Protein AF-W2YK70-F1 (afdb_monomer)

Foldseek 3Di:
DVVQQVVLVVVVVVVVVVVLVVLVVVCVVPVVSVVVSVVCCVVACVDPQRNDFCVSRPPPPDDRPRHSVVSCCVPVVD

Secondary structure (DSSP, 8-state):
-HHHHHHHHHHHHHHHHHHHHHHHHHHHH-HHHHHHHHHHHHHHTS-TTTS--GGGTS-TTS--TT-HHHHHHHHH--

Organism: NCBI:txid1317064

Sequence (78 aa):
SAQCMHLSENEFDQKKANIVNNWKTIGETSARFRAVAKKIRRQWFDNSRFSKWQAFHTPPGYATTNNPVELYHRKVKL

pLDDT: mean 73.9, std 13.71, range [39.44, 91.31]

Structure (mmCIF, N/CA/C/O backbone):
data_AF-W2YK70-F1
#
_entry.id   AF-W2YK70-F1
#
loop_
_atom_site.group_PDB
_atom_site.id
_atom_site.type_symbol
_atom_site.label_atom_id
_atom_site.label_alt_id
_atom_site.label_comp_id
_atom_site.label_asym_id
_atom_site.label_entity_id
_atom_site.label_seq_id
_atom_site.pdbx_PDB_ins_code
_atom_site.Cartn_x
_atom_site.Cartn_y
_atom_site.Cartn_z
_atom_site.occupancy
_atom_site.B_iso_or_equiv
_atom_site.auth_seq_id
_atom_site.auth_comp_id
_atom_site.auth_asym_id
_atom_site.auth_atom_id
_atom_site.pdbx_PDB_model_num
ATOM 1 N N . SER A 1 1 ? 20.872 -6.179 -16.514 1.00 49.31 1 SER A N 1
ATOM 2 C CA . SER A 1 1 ? 19.485 -5.656 -16.534 1.00 49.31 1 SER A CA 1
ATOM 3 C C . SER A 1 1 ? 18.574 -6.299 -15.481 1.00 49.31 1 SER A C 1
ATOM 5 O O . SER A 1 1 ? 17.771 -5.576 -14.913 1.00 49.31 1 SER A O 1
ATOM 7 N N . ALA A 1 2 ? 18.710 -7.590 -15.133 1.00 46.50 2 ALA A N 1
ATOM 8 C 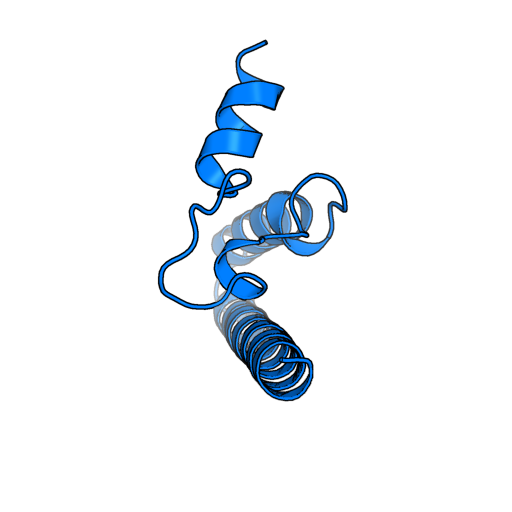CA . ALA A 1 2 ? 17.896 -8.237 -14.083 1.00 46.50 2 ALA A CA 1
ATOM 9 C C . ALA A 1 2 ? 18.170 -7.740 -12.641 1.00 46.50 2 ALA A C 1
ATOM 11 O O . ALA A 1 2 ? 17.255 -7.635 -11.831 1.00 46.50 2 ALA A O 1
ATOM 12 N N . GLN A 1 3 ? 19.415 -7.371 -12.330 1.00 39.44 3 GLN A N 1
ATOM 13 C CA . GLN A 1 3 ? 19.8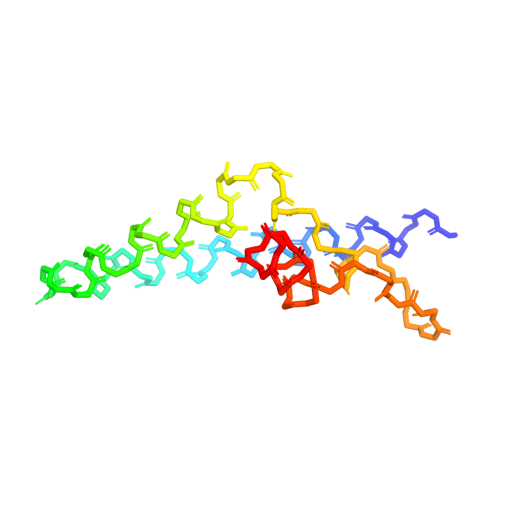29 -6.972 -10.977 1.00 39.44 3 GLN A CA 1
ATOM 14 C C . GLN A 1 3 ? 19.208 -5.643 -10.503 1.00 39.44 3 GLN A C 1
ATOM 16 O O . GLN A 1 3 ? 18.953 -5.472 -9.318 1.00 39.44 3 GLN A O 1
ATOM 21 N N . CYS A 1 4 ? 18.910 -4.719 -11.424 1.00 44.06 4 CYS A N 1
ATOM 22 C CA . CYS A 1 4 ? 18.300 -3.424 -11.096 1.00 44.06 4 CYS A CA 1
ATOM 23 C C . CYS A 1 4 ? 16.797 -3.560 -10.775 1.00 44.06 4 CYS A C 1
ATOM 25 O O . CYS A 1 4 ? 16.300 -2.897 -9.873 1.00 44.06 4 CYS A O 1
ATOM 27 N N . MET A 1 5 ? 16.107 -4.493 -11.444 1.00 45.53 5 MET A N 1
ATOM 28 C CA . MET A 1 5 ? 14.698 -4.832 -11.185 1.00 45.53 5 MET A CA 1
ATOM 29 C C . MET A 1 5 ? 14.515 -5.535 -9.828 1.00 45.53 5 MET A C 1
ATOM 31 O O . MET A 1 5 ? 13.533 -5.303 -9.134 1.00 45.53 5 MET A O 1
ATOM 35 N N . HIS A 1 6 ? 15.474 -6.383 -9.434 1.00 47.94 6 HIS A N 1
ATOM 36 C CA . HIS A 1 6 ? 15.436 -7.113 -8.158 1.00 47.94 6 HIS A CA 1
ATOM 37 C C . HIS A 1 6 ? 15.712 -6.216 -6.939 1.00 47.94 6 HIS A C 1
ATOM 39 O O . HIS A 1 6 ? 15.178 -6.454 -5.858 1.00 47.94 6 HIS A O 1
ATOM 45 N N . LEU A 1 7 ? 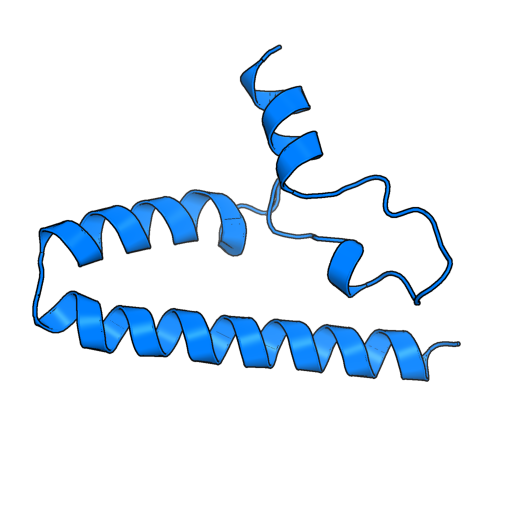16.534 -5.172 -7.099 1.00 50.31 7 LEU A N 1
ATOM 46 C CA . LEU A 1 7 ? 16.792 -4.194 -6.036 1.00 50.31 7 LEU A CA 1
ATOM 47 C C . LEU A 1 7 ? 15.567 -3.305 -5.771 1.00 50.31 7 LEU A C 1
ATOM 49 O O . LEU A 1 7 ? 15.277 -3.000 -4.616 1.00 50.31 7 LEU A O 1
ATOM 53 N N . SER A 1 8 ? 14.822 -2.937 -6.817 1.00 58.72 8 SER A N 1
ATOM 54 C CA . SER A 1 8 ? 13.669 -2.038 -6.708 1.00 58.72 8 SER A CA 1
ATOM 55 C C . SER A 1 8 ? 12.412 -2.720 -6.154 1.00 58.72 8 SER A C 1
ATOM 57 O O . SER A 1 8 ? 11.649 -2.101 -5.413 1.00 58.72 8 SER A O 1
ATOM 59 N N . GLU A 1 9 ? 12.219 -4.008 -6.449 1.00 61.47 9 GLU A N 1
ATOM 60 C CA . GLU A 1 9 ? 11.139 -4.818 -5.871 1.00 61.47 9 GLU A CA 1
ATOM 61 C C . GLU A 1 9 ? 11.339 -5.000 -4.358 1.00 61.47 9 GLU A C 1
ATOM 63 O O . GLU A 1 9 ? 10.421 -4.769 -3.570 1.00 61.47 9 GLU A O 1
ATOM 68 N N . ASN A 1 10 ? 12.581 -5.264 -3.938 1.00 70.19 10 ASN A N 1
ATOM 69 C CA . ASN A 1 10 ? 12.938 -5.365 -2.526 1.00 70.19 10 ASN A CA 1
ATOM 70 C C . ASN A 1 10 ? 12.783 -4.012 -1.800 1.00 70.19 10 ASN A C 1
ATOM 72 O O . ASN A 1 10 ? 12.281 -3.958 -0.679 1.00 70.19 10 ASN A O 1
ATOM 76 N N . GLU A 1 11 ? 13.143 -2.897 -2.446 1.00 73.88 11 GLU A N 1
ATOM 77 C CA . GLU A 1 11 ? 12.943 -1.554 -1.889 1.00 73.88 11 GLU A CA 1
ATOM 78 C C . GLU A 1 11 ? 11.453 -1.203 -1.737 1.00 73.88 11 GLU A C 1
ATOM 80 O O . GLU A 1 11 ? 11.046 -0.648 -0.710 1.00 73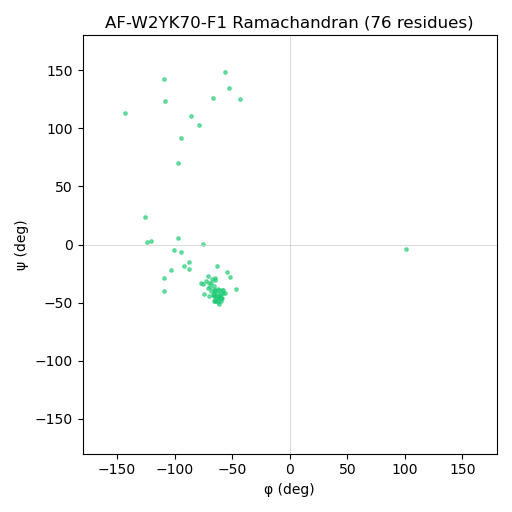.88 11 GLU A O 1
ATOM 85 N N . PHE A 1 12 ? 10.625 -1.536 -2.731 1.00 75.69 12 PHE A N 1
ATOM 86 C CA . PHE A 1 12 ? 9.182 -1.313 -2.668 1.00 75.69 12 PHE A CA 1
ATOM 87 C C . PHE A 1 12 ? 8.543 -2.105 -1.529 1.00 75.69 12 PHE A C 1
ATOM 89 O O . PHE A 1 12 ? 7.822 -1.521 -0.716 1.00 75.69 12 PHE A O 1
ATOM 96 N N . ASP A 1 13 ? 8.832 -3.402 -1.429 1.00 81.56 13 ASP A N 1
ATOM 97 C CA . ASP A 1 13 ? 8.260 -4.253 -0.388 1.00 81.56 13 ASP A CA 1
ATOM 98 C C . ASP A 1 13 ? 8.721 -3.829 1.010 1.00 81.56 13 ASP A C 1
ATOM 100 O O . ASP A 1 13 ? 7.903 -3.761 1.934 1.00 81.56 13 ASP A O 1
ATOM 104 N N . GLN A 1 14 ? 9.986 -3.430 1.164 1.00 84.25 14 GLN A N 1
ATOM 105 C CA . GLN A 1 14 ? 10.507 -2.894 2.424 1.00 84.25 14 GLN A CA 1
ATOM 106 C C . GLN A 1 14 ? 9.839 -1.568 2.808 1.00 84.25 14 GLN A C 1
ATOM 108 O O . GLN A 1 14 ? 9.374 -1.413 3.943 1.00 84.25 14 GLN A O 1
ATOM 113 N N . LYS A 1 15 ? 9.723 -0.614 1.873 1.00 83.19 15 LYS A N 1
ATOM 114 C CA . LYS A 1 15 ? 9.043 0.671 2.120 1.00 83.19 15 LYS A CA 1
ATOM 115 C C . LYS A 1 15 ? 7.567 0.467 2.442 1.00 83.19 15 LYS A C 1
ATOM 117 O O . LYS A 1 15 ? 7.060 1.053 3.400 1.00 83.19 15 LYS A O 1
ATOM 122 N N . LYS A 1 16 ? 6.881 -0.395 1.690 1.00 85.12 16 LYS A N 1
ATOM 123 C CA . LYS A 1 16 ? 5.481 -0.757 1.923 1.00 85.12 16 LYS A CA 1
ATOM 124 C C . LYS A 1 16 ? 5.299 -1.375 3.306 1.00 85.12 16 LYS A C 1
ATOM 126 O O . LYS A 1 16 ? 4.412 -0.944 4.043 1.00 85.12 16 LYS A O 1
ATOM 131 N N . ALA A 1 17 ? 6.132 -2.346 3.678 1.00 88.19 17 ALA A N 1
ATOM 132 C CA . ALA A 1 17 ? 6.065 -2.997 4.981 1.00 88.19 17 ALA A CA 1
ATOM 133 C C . ALA A 1 17 ? 6.277 -1.997 6.126 1.00 88.19 17 ALA A C 1
ATOM 135 O O . ALA A 1 17 ? 5.499 -1.990 7.082 1.00 88.19 17 ALA A O 1
ATOM 136 N N . ASN A 1 18 ? 7.265 -1.106 6.000 1.00 89.12 18 ASN A N 1
ATOM 137 C CA . ASN A 1 18 ? 7.546 -0.075 6.996 1.00 89.12 18 ASN A CA 1
ATOM 138 C C . ASN A 1 18 ? 6.352 0.884 7.176 1.00 89.12 18 ASN A C 1
ATOM 140 O O . ASN A 1 18 ? 5.834 1.038 8.283 1.00 89.12 18 ASN A O 1
ATOM 144 N N . ILE A 1 19 ? 5.825 1.439 6.078 1.00 87.44 19 ILE A N 1
ATOM 145 C CA . ILE A 1 19 ? 4.670 2.352 6.108 1.00 87.44 19 ILE A CA 1
ATOM 146 C C . ILE A 1 19 ? 3.439 1.669 6.722 1.00 87.44 19 ILE A C 1
ATOM 148 O O . ILE A 1 19 ? 2.780 2.241 7.593 1.00 87.44 19 ILE A O 1
ATOM 152 N N . VAL A 1 20 ? 3.131 0.436 6.306 1.00 88.38 20 VAL A N 1
ATOM 153 C CA . VAL A 1 20 ? 1.964 -0.303 6.811 1.00 88.38 20 VAL A CA 1
ATOM 154 C C . VAL A 1 20 ? 2.109 -0.644 8.295 1.00 88.38 20 VAL A C 1
ATOM 156 O O . VAL A 1 20 ? 1.109 -0.617 9.014 1.00 88.38 20 VAL A O 1
ATOM 159 N N . ASN A 1 21 ? 3.317 -0.947 8.772 1.00 89.75 21 ASN A N 1
ATOM 160 C CA . ASN A 1 21 ? 3.558 -1.198 10.192 1.00 89.75 21 ASN A CA 1
ATOM 161 C C . ASN A 1 21 ? 3.426 0.082 11.022 1.00 89.75 21 ASN A C 1
ATOM 163 O O . ASN A 1 21 ? 2.706 0.064 12.016 1.00 89.75 21 ASN A O 1
ATOM 167 N N . ASN A 1 22 ? 3.985 1.205 10.568 1.00 88.56 22 ASN A N 1
ATOM 168 C CA . ASN A 1 22 ? 3.803 2.497 11.233 1.00 88.56 22 ASN A CA 1
ATOM 169 C C . ASN A 1 22 ? 2.314 2.888 11.343 1.00 88.56 22 ASN A C 1
ATOM 171 O O . ASN A 1 22 ? 1.847 3.369 12.374 1.00 88.56 22 ASN A O 1
ATOM 175 N N . TRP A 1 23 ? 1.515 2.612 10.305 1.00 90.81 23 TRP A N 1
ATOM 176 C CA . TRP A 1 23 ? 0.069 2.849 10.353 1.00 90.81 23 TRP A CA 1
ATOM 177 C C . TRP A 1 23 ? -0.668 1.984 11.377 1.00 90.81 23 TRP A C 1
ATOM 179 O O . TRP A 1 23 ? -1.710 2.414 11.870 1.00 90.81 23 TRP A O 1
ATOM 189 N N . LYS A 1 24 ? -0.178 0.781 11.703 1.00 85.19 24 LYS A N 1
ATOM 190 C CA . LYS A 1 24 ? -0.773 -0.028 12.779 1.00 85.19 24 LYS A CA 1
ATOM 191 C C . LYS A 1 24 ? -0.580 0.669 14.122 1.00 85.19 24 LYS A C 1
ATOM 193 O O . LYS A 1 24 ? -1.571 0.884 14.811 1.00 85.19 24 LYS A O 1
ATOM 198 N N . THR A 1 25 ? 0.640 1.120 14.407 1.00 85.50 25 THR A N 1
ATOM 199 C CA . THR A 1 25 ? 0.987 1.846 15.637 1.00 85.50 25 THR A CA 1
ATOM 200 C C . THR A 1 25 ? 0.160 3.125 15.799 1.00 85.50 25 THR A C 1
ATOM 202 O O . THR A 1 25 ? -0.429 3.362 16.845 1.00 85.50 25 THR A O 1
ATOM 205 N N . ILE A 1 26 ? 0.013 3.929 14.741 1.00 81.06 26 ILE A N 1
ATOM 206 C CA . ILE A 1 26 ? -0.834 5.140 14.780 1.00 81.06 26 ILE A CA 1
ATOM 207 C C . ILE A 1 26 ? -2.328 4.772 14.855 1.00 81.06 26 ILE A C 1
ATOM 209 O O . ILE A 1 26 ? -3.141 5.459 15.470 1.00 81.06 26 ILE A O 1
ATOM 213 N N . GLY A 1 27 ? -2.721 3.665 14.227 1.00 80.62 27 GLY A N 1
ATOM 214 C CA . GLY A 1 27 ? -4.090 3.168 14.260 1.00 80.62 27 GLY A CA 1
ATOM 215 C C . GLY A 1 27 ? -4.538 2.737 15.652 1.00 80.62 27 GLY A C 1
ATOM 216 O O . GLY A 1 27 ? -5.728 2.864 15.948 1.00 80.62 27 GLY A O 1
ATOM 217 N N . GLU A 1 28 ? -3.627 2.265 16.505 1.00 84.06 28 GLU A N 1
ATOM 218 C CA . GLU A 1 28 ? -3.908 1.903 17.901 1.00 84.06 28 GLU A CA 1
ATOM 219 C C . GLU A 1 28 ? -4.460 3.091 18.690 1.00 84.06 28 GLU A C 1
ATOM 221 O O . GLU A 1 28 ? -5.441 2.926 19.413 1.00 84.06 28 GLU A O 1
ATOM 226 N N . THR A 1 29 ? -3.936 4.295 18.448 1.00 83.69 29 THR A N 1
ATOM 227 C CA . THR A 1 29 ? -4.329 5.523 19.153 1.00 83.69 29 THR A CA 1
ATOM 228 C C . THR A 1 29 ? -5.527 6.242 18.524 1.00 83.69 29 THR A C 1
ATOM 230 O O . THR A 1 29 ? -6.144 7.086 19.171 1.00 83.69 29 THR A O 1
ATOM 233 N N . SER A 1 30 ? -5.912 5.910 17.282 1.00 90.50 30 SER A N 1
ATOM 234 C CA . SER A 1 30 ? -7.027 6.567 16.584 1.00 90.50 30 SER A CA 1
ATOM 235 C C . SER A 1 30 ? -7.854 5.620 15.710 1.00 90.50 30 SER A C 1
ATOM 237 O O . SER A 1 30 ? -7.431 5.161 14.645 1.00 90.50 30 SER A O 1
ATOM 239 N N . ALA A 1 31 ? -9.113 5.402 16.105 1.00 88.75 31 ALA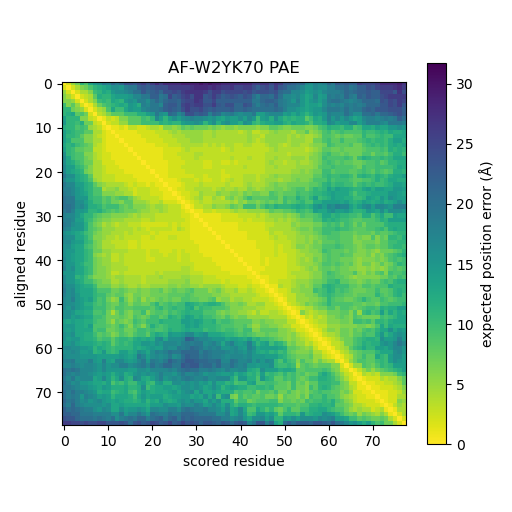 A N 1
ATOM 240 C CA . ALA A 1 31 ? -10.072 4.601 15.340 1.00 88.75 31 ALA A CA 1
ATOM 241 C C . ALA A 1 31 ? -10.382 5.203 13.954 1.00 88.75 31 ALA A C 1
ATOM 243 O O . ALA A 1 31 ? -10.492 4.469 12.968 1.00 88.75 31 ALA A O 1
ATOM 244 N N . ARG A 1 32 ? -10.471 6.540 13.855 1.00 90.12 32 ARG A N 1
ATOM 245 C CA . ARG A 1 32 ? -10.696 7.240 12.576 1.00 90.12 32 ARG A CA 1
ATOM 246 C C . ARG A 1 32 ? -9.532 7.016 11.617 1.00 90.12 32 ARG A C 1
ATOM 248 O O . ARG A 1 32 ? -9.756 6.666 10.459 1.00 90.12 32 ARG A O 1
ATOM 255 N N . PHE A 1 33 ? -8.300 7.148 12.111 1.00 91.31 33 PHE A N 1
ATOM 256 C CA . PHE A 1 33 ? -7.112 6.865 11.313 1.00 91.31 33 PHE A CA 1
ATOM 257 C C . PHE A 1 33 ? -7.108 5.410 10.838 1.00 91.31 33 PHE A C 1
ATOM 259 O O . PHE A 1 33 ? -6.924 5.145 9.652 1.00 91.31 33 PHE A O 1
ATOM 266 N N . ARG A 1 34 ? -7.410 4.464 11.736 1.00 90.31 34 ARG A N 1
ATOM 267 C CA . ARG A 1 34 ? -7.469 3.029 11.423 1.00 90.31 34 ARG A CA 1
ATOM 268 C C . ARG A 1 34 ? -8.441 2.717 10.281 1.00 90.31 34 ARG A C 1
ATOM 270 O O . ARG A 1 34 ? -8.114 1.928 9.394 1.00 90.31 34 ARG A O 1
ATOM 277 N N . ALA A 1 35 ? -9.614 3.353 10.270 1.00 90.25 35 ALA A N 1
ATOM 278 C CA . ALA A 1 35 ? -10.606 3.191 9.208 1.00 90.25 35 ALA A CA 1
ATOM 279 C C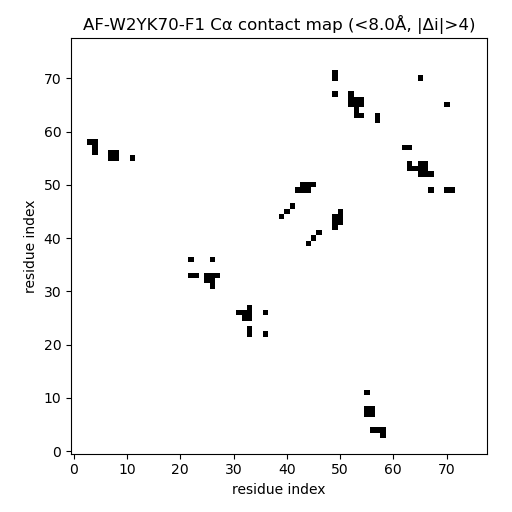 . ALA A 1 35 ? -10.108 3.728 7.854 1.00 90.25 35 ALA A C 1
ATOM 281 O O . ALA A 1 35 ? -10.236 3.047 6.831 1.00 90.25 35 ALA A O 1
ATOM 282 N N . VAL A 1 36 ? -9.489 4.914 7.846 1.00 90.75 36 VAL A N 1
ATOM 283 C CA . VAL A 1 36 ? -8.909 5.518 6.636 1.00 90.75 36 VAL A CA 1
ATOM 284 C C . VAL A 1 36 ? -7.747 4.674 6.109 1.00 90.75 36 VAL A C 1
ATOM 286 O O . VAL A 1 36 ? -7.746 4.305 4.934 1.00 90.75 36 VAL A O 1
ATOM 289 N N . ALA A 1 37 ? -6.814 4.279 6.975 1.00 90.56 37 ALA A N 1
ATOM 290 C CA . ALA A 1 37 ? -5.675 3.435 6.624 1.00 90.56 37 ALA A CA 1
ATOM 291 C C . ALA A 1 37 ? -6.126 2.090 6.028 1.00 90.56 37 ALA A C 1
ATOM 293 O O . ALA A 1 37 ? -5.597 1.654 5.004 1.00 90.56 37 ALA A O 1
ATOM 294 N N . LYS A 1 38 ? -7.166 1.460 6.599 1.00 90.06 38 LYS A N 1
ATOM 295 C CA . LYS A 1 38 ? -7.767 0.232 6.051 1.00 90.06 38 LYS A CA 1
ATOM 296 C C . LYS A 1 38 ? -8.321 0.451 4.639 1.00 90.06 38 LYS A C 1
ATOM 298 O O . LYS A 1 38 ? -8.099 -0.390 3.767 1.00 90.06 38 LYS A O 1
ATOM 303 N N . LYS A 1 39 ? -9.021 1.567 4.398 1.00 89.94 39 LYS A N 1
ATOM 304 C CA . LYS A 1 39 ? -9.571 1.902 3.073 1.00 89.94 39 LYS A CA 1
ATOM 305 C C . LYS A 1 39 ? -8.461 2.124 2.044 1.00 89.94 39 LYS A C 1
ATOM 307 O O . LYS A 1 39 ? -8.540 1.565 0.953 1.00 89.94 39 LYS A O 1
ATOM 312 N N . ILE A 1 40 ? -7.421 2.878 2.404 1.00 89.12 40 ILE A N 1
ATOM 313 C CA . ILE A 1 40 ? -6.262 3.137 1.539 1.00 89.12 40 ILE A CA 1
ATOM 314 C C . ILE A 1 40 ? -5.551 1.825 1.200 1.00 89.12 40 ILE A C 1
ATOM 316 O O . ILE A 1 40 ? -5.322 1.546 0.025 1.00 89.12 40 ILE A O 1
ATOM 320 N N . ARG A 1 41 ? -5.275 0.975 2.198 1.00 88.94 41 ARG A N 1
ATOM 321 C CA . ARG A 1 41 ? -4.585 -0.300 1.970 1.00 88.94 41 ARG A CA 1
ATOM 322 C C . ARG A 1 41 ? -5.366 -1.219 1.039 1.00 88.94 41 ARG A C 1
ATOM 324 O O . ARG A 1 41 ? -4.803 -1.716 0.065 1.00 88.94 41 ARG A O 1
ATOM 331 N N . ARG A 1 42 ? -6.678 -1.341 1.261 1.00 87.81 42 ARG A N 1
ATOM 332 C CA . ARG A 1 42 ? -7.538 -2.151 0.394 1.00 87.81 42 ARG A CA 1
ATOM 333 C C . ARG A 1 42 ? -7.551 -1.643 -1.047 1.00 87.81 42 ARG A C 1
ATOM 335 O O . ARG A 1 42 ? -7.571 -2.448 -1.967 1.00 87.81 42 ARG A O 1
ATOM 342 N N . GLN A 1 43 ? -7.559 -0.326 -1.245 1.00 84.50 43 GLN A N 1
ATOM 343 C CA . GLN A 1 43 ? -7.637 0.272 -2.577 1.00 84.50 43 GLN A CA 1
ATOM 344 C C . GLN A 1 43 ? -6.324 0.157 -3.356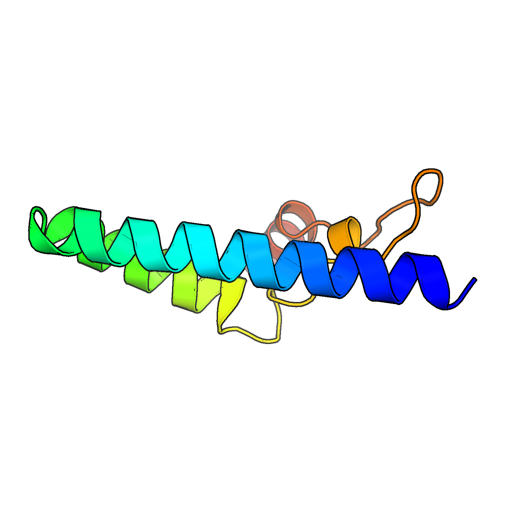 1.00 84.50 43 GLN A C 1
ATOM 346 O O . GLN A 1 43 ? -6.364 -0.116 -4.552 1.00 84.50 43 GLN A O 1
ATOM 351 N N . TRP A 1 44 ? -5.189 0.389 -2.697 1.00 82.69 44 TRP A N 1
ATOM 352 C CA . TRP A 1 44 ? -3.912 0.638 -3.370 1.00 82.69 44 TRP A CA 1
ATOM 353 C C . TRP A 1 44 ? -2.904 -0.500 -3.246 1.00 82.69 44 TRP A C 1
ATOM 355 O O . TRP A 1 44 ? -2.091 -0.689 -4.142 1.00 82.69 44 TRP A O 1
ATOM 365 N N . PHE A 1 45 ? -2.957 -1.272 -2.161 1.00 82.44 45 PHE A N 1
ATOM 366 C CA . PHE A 1 45 ? -1.969 -2.315 -1.883 1.00 82.44 45 PHE A CA 1
ATOM 367 C C . PHE A 1 45 ? -2.533 -3.724 -2.047 1.00 82.44 45 PHE A C 1
ATOM 369 O O . PHE A 1 45 ? -1.843 -4.584 -2.592 1.00 82.44 45 PHE A O 1
ATOM 376 N N . ASP A 1 46 ? -3.774 -3.948 -1.610 1.00 83.00 46 ASP A N 1
ATOM 377 C CA . ASP A 1 46 ? -4.399 -5.277 -1.629 1.00 83.00 46 ASP A CA 1
ATOM 378 C C . ASP A 1 46 ? -5.184 -5.525 -2.933 1.00 83.00 46 ASP A C 1
ATOM 380 O O . ASP A 1 46 ? -5.475 -6.664 -3.294 1.00 83.00 46 ASP A O 1
ATOM 384 N N . ASN A 1 47 ? -5.528 -4.465 -3.672 1.00 80.31 47 ASN A N 1
ATOM 385 C CA . ASN A 1 47 ? -6.215 -4.576 -4.954 1.00 80.31 47 ASN A CA 1
ATOM 386 C C . ASN A 1 47 ? -5.209 -4.775 -6.091 1.00 80.31 47 ASN A C 1
ATOM 388 O O . ASN A 1 47 ? -4.523 -3.834 -6.491 1.00 80.31 47 ASN A O 1
ATOM 392 N N . SER A 1 48 ? -5.199 -5.970 -6.682 1.00 75.38 48 SER A N 1
ATOM 393 C CA . SER A 1 48 ? -4.331 -6.333 -7.813 1.00 75.38 48 SER A CA 1
ATOM 394 C C . SER A 1 48 ? -4.440 -5.397 -9.023 1.00 75.38 48 SER A C 1
ATOM 396 O O . SER A 1 48 ? -3.500 -5.297 -9.810 1.00 75.38 48 SER A O 1
ATOM 398 N N . ARG A 1 49 ? -5.565 -4.679 -9.172 1.00 71.19 49 ARG A N 1
ATOM 399 C CA . ARG A 1 49 ? -5.768 -3.690 -10.241 1.00 71.19 49 ARG A CA 1
ATOM 400 C C . ARG A 1 49 ? -4.928 -2.436 -10.059 1.00 71.19 49 ARG A C 1
ATOM 402 O O . ARG A 1 49 ? -4.666 -1.775 -11.055 1.00 71.19 49 ARG A O 1
ATOM 409 N N . PHE A 1 50 ? -4.575 -2.102 -8.822 1.00 68.62 50 PHE A N 1
ATOM 410 C CA . PHE A 1 50 ? -3.867 -0.878 -8.471 1.00 68.62 50 PHE A CA 1
ATOM 411 C C . PHE A 1 50 ? -2.576 -1.144 -7.713 1.00 68.62 50 PHE A C 1
ATOM 413 O O . PHE A 1 50 ? -1.955 -0.170 -7.358 1.00 68.62 50 PHE A O 1
ATOM 420 N N . SER A 1 51 ? -2.152 -2.383 -7.457 1.00 69.19 51 SER A N 1
ATOM 421 C CA . SER A 1 51 ? -0.957 -2.671 -6.644 1.00 69.19 51 SER A CA 1
ATOM 422 C C . SER A 1 51 ? 0.339 -2.865 -7.442 1.00 69.19 51 SER A C 1
ATOM 424 O O . SER A 1 51 ? 1.406 -2.967 -6.846 1.00 69.19 51 SER A O 1
ATOM 426 N N . LYS A 1 52 ? 0.271 -2.901 -8.781 1.00 71.38 52 LYS A N 1
ATOM 427 C CA . LYS A 1 52 ? 1.421 -3.133 -9.678 1.00 71.38 52 LYS A CA 1
ATOM 428 C C . LYS A 1 52 ? 2.000 -1.825 -10.224 1.00 71.38 52 LYS A C 1
ATOM 430 O O . LYS A 1 52 ? 1.824 -1.509 -11.399 1.00 71.38 52 LYS A O 1
ATOM 435 N N . TRP A 1 53 ? 2.648 -1.034 -9.374 1.00 74.19 53 TRP A N 1
ATOM 436 C CA . TRP A 1 53 ? 3.186 0.284 -9.742 1.00 74.19 53 TRP A CA 1
ATOM 437 C C . TRP A 1 53 ? 4.516 0.152 -10.500 1.00 74.19 53 TRP A C 1
ATOM 439 O O . TRP A 1 53 ? 5.561 -0.030 -9.885 1.00 74.19 53 TRP A O 1
ATOM 449 N N . GLN A 1 54 ? 4.520 0.304 -11.830 1.00 69.19 54 GLN A N 1
ATOM 450 C CA . GLN A 1 54 ? 5.749 0.280 -12.642 1.00 69.19 54 GLN A CA 1
ATOM 451 C C . GLN A 1 54 ? 6.699 1.417 -12.295 1.00 69.19 54 GLN A C 1
ATOM 453 O O . GLN A 1 54 ? 7.877 1.273 -12.580 1.00 69.19 54 GLN A O 1
ATOM 458 N N . ALA A 1 55 ? 6.254 2.490 -11.635 1.00 67.31 55 ALA A N 1
ATOM 459 C CA . ALA A 1 55 ? 7.164 3.484 -11.061 1.00 67.31 55 ALA A CA 1
ATOM 460 C C . ALA A 1 55 ? 8.256 2.856 -10.168 1.00 67.31 55 ALA A C 1
ATOM 462 O O . ALA A 1 55 ? 9.354 3.390 -10.093 1.00 67.31 55 ALA A O 1
ATOM 463 N N . PHE A 1 56 ? 7.976 1.702 -9.553 1.00 65.25 56 PHE A N 1
ATOM 464 C CA . PHE A 1 56 ? 8.919 0.955 -8.717 1.00 65.25 56 PHE A CA 1
ATOM 465 C C . PHE A 1 56 ? 9.569 -0.241 -9.426 1.00 65.25 56 PHE A C 1
ATOM 467 O O . PHE A 1 56 ? 10.449 -0.881 -8.864 1.00 65.25 56 PHE A O 1
ATOM 474 N N . HIS A 1 57 ? 9.170 -0.542 -10.662 1.00 67.00 57 HIS A N 1
ATOM 475 C CA . HIS A 1 57 ? 9.731 -1.637 -11.465 1.00 67.00 57 HIS A CA 1
ATOM 476 C C . HIS A 1 57 ? 10.355 -1.147 -12.776 1.00 67.00 57 HIS A C 1
ATOM 478 O O . HIS A 1 57 ? 10.771 -1.952 -13.597 1.00 67.00 57 HIS A O 1
ATOM 484 N N . THR A 1 58 ? 10.384 0.161 -13.015 1.00 66.88 58 THR A N 1
ATOM 485 C CA . THR A 1 58 ? 10.935 0.754 -14.233 1.00 66.88 58 THR A CA 1
ATOM 486 C C . THR A 1 58 ? 12.235 1.449 -13.872 1.00 66.88 58 THR A C 1
ATOM 488 O O . THR A 1 58 ? 12.223 2.321 -13.001 1.00 66.88 58 THR A O 1
ATOM 491 N N . PRO A 1 59 ? 13.355 1.087 -14.516 1.00 65.81 59 PRO A N 1
ATOM 492 C CA . PRO A 1 59 ? 14.615 1.777 -14.311 1.00 65.81 59 PRO A CA 1
ATOM 493 C C . PRO A 1 59 ? 14.499 3.286 -14.596 1.00 65.81 59 PRO A C 1
ATOM 495 O O . PRO A 1 59 ? 13.740 3.686 -15.488 1.00 65.81 59 PRO A O 1
ATOM 498 N N . PRO A 1 60 ? 15.273 4.130 -13.893 1.00 60.16 60 PRO A N 1
ATOM 499 C CA . PRO A 1 60 ? 15.327 5.564 -14.165 1.00 60.16 60 PRO A CA 1
ATOM 500 C C . PRO A 1 60 ? 15.637 5.849 -15.645 1.00 60.16 60 PRO A C 1
ATOM 502 O O . PRO A 1 60 ? 16.534 5.234 -16.218 1.00 60.16 60 PRO A O 1
ATOM 505 N N . GLY A 1 61 ? 14.897 6.776 -16.265 1.00 65.81 61 GLY A N 1
ATOM 506 C CA . GLY A 1 61 ? 15.068 7.157 -17.678 1.00 65.81 61 GLY A CA 1
ATOM 507 C C . GLY A 1 61 ? 14.060 6.544 -18.659 1.00 65.81 61 GLY A C 1
ATOM 508 O O . GLY A 1 61 ? 14.068 6.906 -19.832 1.00 65.81 61 GLY A O 1
ATOM 509 N N . TYR A 1 62 ? 13.160 5.672 -18.195 1.00 61.28 62 TYR A N 1
ATOM 510 C CA . TYR A 1 62 ? 12.069 5.111 -18.999 1.00 61.28 62 TYR A CA 1
ATOM 511 C C . TYR A 1 62 ? 10.706 5.676 -18.572 1.00 61.28 62 TYR A C 1
ATOM 513 O O . TYR A 1 62 ? 10.446 5.887 -17.387 1.00 61.28 62 TYR A O 1
ATOM 521 N N . ALA A 1 63 ? 9.819 5.913 -19.544 1.00 61.84 63 ALA A N 1
ATOM 522 C CA . ALA A 1 63 ? 8.474 6.424 -19.288 1.00 61.84 63 ALA A CA 1
ATOM 523 C C . ALA A 1 63 ? 7.615 5.392 -18.533 1.00 61.84 63 ALA A C 1
ATOM 525 O O . ALA A 1 63 ? 7.440 4.256 -18.976 1.00 61.84 63 ALA A O 1
ATOM 526 N N . THR A 1 64 ? 7.039 5.794 -17.401 1.00 61.75 64 THR A N 1
ATOM 527 C CA . THR A 1 64 ? 6.199 4.946 -16.544 1.00 61.75 64 THR A CA 1
ATOM 528 C C . THR A 1 64 ? 4.723 5.127 -16.895 1.00 61.75 64 THR A C 1
ATOM 530 O O . THR A 1 64 ? 4.028 5.983 -16.364 1.00 61.75 64 THR A O 1
ATOM 533 N N . THR A 1 65 ? 4.212 4.296 -17.804 1.00 61.38 65 THR A N 1
ATOM 534 C CA . THR A 1 65 ? 2.840 4.423 -18.350 1.00 61.38 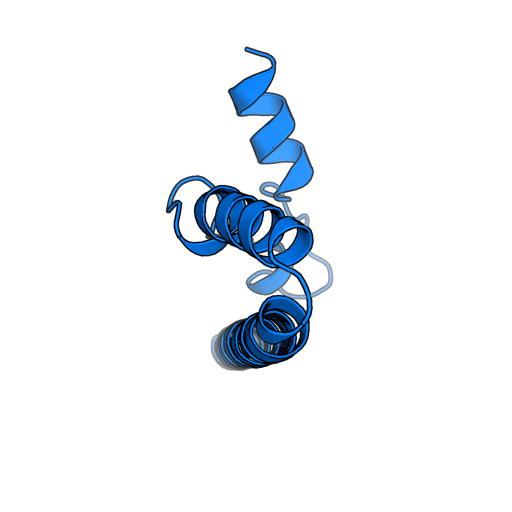65 THR A CA 1
ATOM 535 C C . THR A 1 65 ? 1.712 3.981 -17.403 1.00 61.38 65 THR A C 1
ATOM 537 O O . THR A 1 65 ? 0.538 4.017 -17.777 1.00 61.38 65 THR A O 1
ATOM 540 N N . ASN A 1 66 ? 2.036 3.539 -16.183 1.00 60.38 66 ASN A N 1
ATOM 541 C CA . ASN A 1 66 ? 1.068 2.959 -15.251 1.00 60.38 66 ASN A CA 1
ATOM 542 C C . ASN A 1 66 ? 1.025 3.626 -13.865 1.00 60.38 66 ASN A C 1
ATOM 544 O O . ASN A 1 66 ? 0.609 2.989 -12.890 1.00 60.38 66 ASN A O 1
ATOM 548 N N . ASN A 1 67 ? 1.452 4.888 -13.770 1.00 66.19 67 ASN A N 1
ATOM 549 C CA . ASN A 1 67 ? 1.412 5.647 -12.524 1.00 66.19 67 ASN A CA 1
ATOM 550 C C . ASN A 1 67 ? 0.059 5.422 -11.802 1.00 66.19 67 ASN A C 1
ATOM 552 O O . ASN A 1 67 ? -0.993 5.618 -12.423 1.00 66.19 67 ASN A O 1
ATOM 556 N N . PRO A 1 68 ? 0.047 4.995 -10.521 1.00 64.81 68 PRO A N 1
ATOM 557 C CA . PRO A 1 68 ? -1.179 4.702 -9.776 1.00 64.81 68 PRO A CA 1
ATOM 558 C C . PRO A 1 68 ? -2.262 5.770 -9.902 1.00 64.81 68 PRO A C 1
ATOM 560 O O . PRO A 1 68 ? -3.446 5.446 -10.004 1.00 64.81 68 PRO A O 1
ATOM 563 N N . VAL A 1 69 ? -1.853 7.039 -9.913 1.00 69.00 69 VAL A N 1
ATOM 564 C CA . VAL A 1 69 ? -2.762 8.183 -10.008 1.00 69.00 69 VAL A CA 1
ATOM 565 C C . VAL A 1 69 ? -3.453 8.224 -11.373 1.00 69.00 69 VAL A C 1
ATOM 567 O O . VAL A 1 69 ? -4.669 8.405 -11.450 1.00 69.00 69 VAL A O 1
ATOM 570 N N . GLU A 1 70 ? -2.710 7.989 -12.452 1.00 72.19 70 GLU A N 1
ATOM 571 C CA . GLU A 1 70 ? -3.246 7.956 -13.816 1.00 72.19 70 GLU A CA 1
ATOM 572 C C . GLU A 1 70 ? -4.158 6.746 -14.035 1.00 72.19 70 GLU A C 1
ATOM 574 O O . GLU A 1 70 ? -5.235 6.872 -14.623 1.00 72.19 70 GLU A O 1
ATOM 579 N N . LEU A 1 71 ? -3.779 5.581 -13.498 1.00 70.38 71 LEU A N 1
ATOM 580 C CA . LEU A 1 71 ? -4.585 4.365 -13.589 1.00 70.38 71 LEU A CA 1
ATOM 581 C C . LEU A 1 71 ? -5.917 4.505 -12.835 1.00 70.38 71 LEU A C 1
ATOM 583 O O . LEU A 1 71 ? -6.959 4.052 -13.316 1.00 70.38 71 LEU A O 1
ATOM 587 N N . TYR A 1 72 ? -5.891 5.141 -11.661 1.00 70.31 72 TYR A N 1
ATOM 588 C CA . TYR A 1 72 ? -7.091 5.449 -10.888 1.00 70.31 72 TYR A CA 1
ATOM 589 C C . TYR A 1 72 ? -8.003 6.418 -11.636 1.00 70.31 72 TYR A C 1
ATOM 591 O O . TYR A 1 72 ? -9.187 6.129 -11.803 1.00 70.31 72 TYR A O 1
ATOM 599 N N . HIS A 1 73 ? -7.457 7.522 -12.155 1.00 73.38 73 HIS A N 1
ATOM 600 C CA . HIS A 1 73 ? -8.240 8.478 -12.934 1.00 73.38 73 HIS A CA 1
ATOM 601 C C . HIS A 1 73 ? -8.878 7.837 -14.163 1.00 73.38 73 HIS A C 1
ATOM 603 O O . HIS A 1 73 ? -10.056 8.073 -14.405 1.00 73.38 73 HIS A O 1
ATOM 609 N N . ARG A 1 74 ? -8.155 6.974 -14.883 1.00 70.44 74 ARG A N 1
ATOM 610 C CA . ARG A 1 74 ? -8.710 6.254 -16.033 1.00 70.44 74 ARG A CA 1
ATOM 611 C C . ARG A 1 74 ? -9.864 5.328 -15.642 1.00 70.44 74 ARG A C 1
ATOM 613 O O . ARG A 1 74 ? -10.838 5.258 -16.371 1.00 70.44 74 ARG A O 1
ATOM 620 N N . LYS A 1 75 ? -9.764 4.594 -14.528 1.00 67.56 75 LYS A N 1
ATOM 621 C CA . LYS A 1 75 ? -10.759 3.564 -14.165 1.00 67.56 75 LYS A CA 1
ATOM 622 C C . LYS A 1 75 ? -11.962 4.066 -13.371 1.00 67.56 75 LYS A C 1
ATOM 624 O O . LYS A 1 75 ? -12.949 3.347 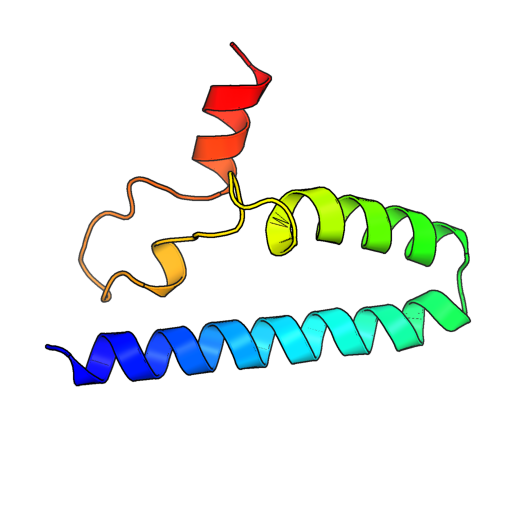-13.307 1.00 67.56 75 LYS A O 1
ATOM 629 N N . VAL A 1 76 ? -11.854 5.215 -12.708 1.00 67.88 76 VAL A N 1
ATOM 630 C CA . VAL A 1 76 ? -12.925 5.766 -11.856 1.00 67.88 76 VAL A CA 1
ATOM 631 C C . VAL A 1 76 ? -13.677 6.909 -12.541 1.00 67.88 76 VAL A C 1
ATOM 633 O O . VAL A 1 76 ? -14.805 7.194 -12.158 1.00 67.88 76 VAL A O 1
ATOM 636 N N . LYS A 1 77 ? -13.073 7.563 -13.544 1.00 58.12 77 LYS A N 1
ATOM 637 C CA . LYS A 1 77 ? -13.722 8.626 -14.334 1.00 58.12 77 LYS A CA 1
ATOM 638 C C . LYS A 1 77 ? -14.320 8.136 -15.665 1.00 58.12 77 LYS A C 1
ATOM 640 O O . LYS A 1 77 ? -14.763 8.977 -16.440 1.00 58.12 77 LYS A O 1
ATOM 645 N N . LEU A 1 78 ? -14.302 6.826 -15.931 1.00 49.16 78 LEU A N 1
ATOM 646 C CA . LEU A 1 78 ? -15.021 6.183 -17.040 1.00 49.16 78 LEU A CA 1
ATOM 647 C C . LEU A 1 78 ? -16.310 5.550 -16.525 1.00 49.16 78 LEU A C 1
ATOM 649 O O . LEU A 1 78 ? -16.230 4.883 -15.467 1.00 49.16 78 LEU A O 1
#

Radius of gyration: 14.74 Å; Cα contacts (8 Å, |Δi|>4): 44; chains: 1; bounding box: 35×17×38 Å

Mean predicted aligned error: 9.54 Å

Solvent-accessible surface area (backbone atoms only — not comparable to full-atom values): 4536 Å² total; per-residue (Å²): 121,70,70,63,46,56,53,31,49,52,51,48,54,51,52,49,50,50,55,55,51,53,50,50,63,55,22,74,82,28,69,69,54,35,55,51,52,53,53,50,41,50,57,43,63,69,26,78,93,46,44,73,47,37,70,51,63,49,64,91,94,60,88,60,92,45,42,58,68,59,53,46,51,58,66,70,75,100